Protein AF-A0A507FG17-F1 (afdb_monomer_lite)

Foldseek 3Di:
DDDDDPPDDDPVCVVVCVVVVCVVVVVVVVVVCVVVAQDLDDDPVDPDSVVDDDPLDDSDPDDPVPSNPDRPDDDDDD

InterPro domains:
  IPR010530 NADH-ubiquinone reductase complex 1 MLRQ subunit [PF06522] (12-47)
  IPR010530 NADH-ubiquinone reductase complex 1 MLRQ subunit [PTHR14256] (2-70)

Organism: NCBI:txid246404

Sequence (78 aa):
MGMYTLTKVPVCVYPIFAIMGVAVTGASWYVSRLARSQDVVWNRRNQSPFLDVPQGFTVKLMDPNGSFNGQFYKRERL

pLDDT: mean 74.36, std 13.34, range [45.66, 97.44]

Secondary structure (DSSP, 8-state):
-----TT---GGGHHHHHHHHHHHHHHHHHHHHHTTS-----BTTBS-TTT---TT---SS--TT------S-PPPP-

Radius of gyration: 21.46 Å; chains: 1; bounding box: 42×43×54 Å

Structure (mmCIF, N/CA/C/O backbone):
data_AF-A0A507FG17-F1
#
_entry.id   AF-A0A507FG17-F1
#
loop_
_atom_site.group_PDB
_atom_site.id
_atom_site.type_symbol
_atom_site.label_atom_id
_atom_site.label_alt_id
_atom_site.label_comp_id
_atom_site.label_asym_id
_atom_site.label_entity_id
_atom_site.label_seq_id
_atom_site.pdbx_PDB_ins_code
_atom_site.Cartn_x
_atom_site.Cartn_y
_atom_site.Cartn_z
_atom_site.occupancy
_atom_site.B_iso_or_equiv
_atom_site.auth_seq_id
_atom_site.auth_comp_id
_atom_site.auth_asym_id
_atom_site.auth_atom_id
_atom_site.pdbx_PDB_model_num
ATOM 1 N N . MET A 1 1 ? 21.612 26.331 -16.757 1.00 45.66 1 MET A N 1
ATOM 2 C CA . MET A 1 1 ? 21.083 25.257 -15.891 1.00 45.66 1 MET A CA 1
ATOM 3 C C . MET A 1 1 ? 20.075 24.471 -16.720 1.00 45.66 1 MET A C 1
ATOM 5 O O . MET A 1 1 ? 18.979 24.959 -16.946 1.00 45.66 1 MET A O 1
ATOM 9 N N . GLY A 1 2 ? 20.519 23.380 -17.351 1.00 53.44 2 GLY A N 1
ATOM 10 C CA . GLY A 1 2 ? 19.757 22.693 -18.400 1.00 53.44 2 GLY A CA 1
ATOM 11 C C . GLY A 1 2 ? 18.584 21.891 -17.838 1.00 53.44 2 GLY A C 1
ATOM 12 O O . GLY A 1 2 ? 18.764 21.088 -16.928 1.00 53.44 2 GLY A O 1
ATOM 13 N N . MET A 1 3 ? 17.395 22.121 -18.393 1.00 52.69 3 MET A N 1
ATOM 14 C CA . MET A 1 3 ? 16.172 21.372 -18.107 1.00 52.69 3 MET A CA 1
ATOM 15 C C . MET A 1 3 ? 16.329 19.943 -18.652 1.00 52.69 3 MET A C 1
ATOM 17 O O . MET A 1 3 ? 16.348 19.729 -19.864 1.00 52.69 3 MET A O 1
ATOM 21 N N . TYR A 1 4 ? 16.492 18.957 -17.771 1.00 55.53 4 TYR A N 1
ATOM 22 C CA . TYR A 1 4 ? 16.520 17.543 -18.147 1.00 55.53 4 TYR A CA 1
ATOM 23 C C . TYR A 1 4 ? 15.140 17.138 -18.684 1.00 55.53 4 TYR A C 1
ATOM 25 O O . TYR A 1 4 ? 14.120 17.243 -18.005 1.00 55.53 4 TYR A O 1
ATOM 33 N N . THR A 1 5 ? 15.097 16.705 -19.942 1.00 60.38 5 THR A N 1
ATOM 34 C CA . THR A 1 5 ? 13.867 16.255 -20.604 1.00 60.38 5 THR A CA 1
ATOM 35 C C . THR A 1 5 ? 13.452 14.897 -20.025 1.00 60.38 5 THR A C 1
ATOM 37 O O . THR A 1 5 ? 14.044 13.875 -20.357 1.00 60.38 5 THR A O 1
ATOM 40 N N . LEU A 1 6 ? 12.432 14.887 -19.159 1.00 60.56 6 LEU A N 1
ATOM 41 C CA . LEU A 1 6 ? 11.897 13.716 -18.433 1.00 60.56 6 LEU A CA 1
ATOM 42 C C . LEU A 1 6 ? 11.332 12.601 -19.347 1.00 60.56 6 LEU A C 1
ATOM 44 O O . LEU A 1 6 ? 11.001 11.516 -18.884 1.00 60.56 6 LEU A O 1
ATOM 48 N N . THR A 1 7 ? 11.185 12.854 -20.647 1.00 63.91 7 THR A N 1
ATOM 49 C CA . THR A 1 7 ? 10.295 12.079 -21.528 1.00 63.91 7 THR A CA 1
ATOM 50 C C . THR A 1 7 ? 10.989 11.098 -22.477 1.00 63.91 7 THR A C 1
ATOM 52 O O . THR A 1 7 ? 10.300 10.402 -23.219 1.00 63.91 7 THR A O 1
ATOM 55 N N . LYS A 1 8 ? 12.324 10.976 -22.457 1.00 67.62 8 LYS A N 1
ATOM 56 C CA . LYS A 1 8 ? 13.063 9.975 -23.255 1.00 67.62 8 LYS A CA 1
ATOM 57 C C . LYS A 1 8 ? 13.803 8.986 -22.355 1.00 67.62 8 LYS A C 1
ATOM 59 O O . LYS A 1 8 ? 14.992 9.150 -22.100 1.00 67.62 8 LYS A O 1
ATOM 64 N N . VAL A 1 9 ? 13.095 7.956 -21.888 1.00 76.25 9 VAL A N 1
ATOM 65 C CA . VAL A 1 9 ? 13.684 6.823 -21.152 1.00 76.25 9 VAL A CA 1
ATOM 66 C C . VAL A 1 9 ? 13.743 5.565 -22.034 1.00 76.25 9 VAL A C 1
ATOM 68 O O . VAL A 1 9 ? 12.826 5.343 -22.826 1.00 76.25 9 VAL A O 1
ATOM 71 N N 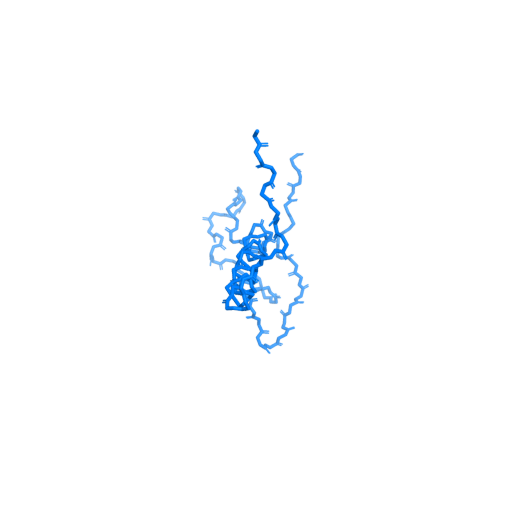. PRO A 1 10 ? 14.804 4.739 -21.937 1.00 82.31 10 PRO A N 1
ATOM 72 C CA . PRO A 1 10 ? 14.895 3.471 -22.663 1.00 82.31 10 PRO A CA 1
ATOM 73 C C . PRO A 1 10 ? 13.725 2.531 -22.343 1.00 82.31 10 PRO A C 1
ATOM 75 O O . PRO A 1 10 ? 13.244 2.503 -21.211 1.00 82.31 10 PRO A O 1
ATOM 78 N N . VAL A 1 11 ? 13.323 1.694 -23.308 1.00 84.06 11 VAL A N 1
ATOM 79 C CA . VAL A 1 11 ? 12.181 0.766 -23.160 1.00 84.06 11 VAL A CA 1
ATOM 80 C C . VAL A 1 11 ? 12.303 -0.163 -21.942 1.00 84.06 11 VAL A C 1
ATOM 82 O O . VAL A 1 11 ? 11.311 -0.504 -21.302 1.00 84.06 11 VAL A O 1
ATOM 85 N N . CYS A 1 12 ? 13.532 -0.500 -21.555 1.00 83.69 12 CYS A N 1
ATOM 86 C CA . CYS A 1 12 ? 13.835 -1.350 -20.406 1.00 83.69 12 CYS A CA 1
ATOM 87 C C . CYS A 1 12 ? 13.479 -0.712 -19.050 1.00 83.69 12 CYS A C 1
ATOM 89 O O . CYS A 1 12 ? 13.451 -1.406 -18.039 1.00 83.69 12 CYS A O 1
ATOM 91 N N . VAL A 1 13 ? 13.213 0.597 -19.005 1.00 88.44 13 VAL A N 1
ATOM 92 C CA . VAL A 1 13 ? 12.931 1.333 -17.764 1.00 88.44 13 VAL A CA 1
ATOM 93 C C . VAL A 1 13 ? 11.436 1.322 -17.413 1.00 88.44 13 VAL A C 1
ATOM 95 O O . VAL A 1 13 ? 11.081 1.317 -16.235 1.00 88.44 13 VAL A O 1
ATOM 98 N N . TYR A 1 14 ? 10.541 1.236 -18.403 1.00 87.94 14 TYR A N 1
ATOM 99 C CA . TYR A 1 14 ? 9.093 1.137 -18.171 1.00 87.94 14 TYR A CA 1
ATOM 100 C C . TYR A 1 14 ? 8.667 0.015 -17.205 1.00 87.94 14 TYR A C 1
ATOM 102 O O . TYR A 1 14 ? 7.870 0.306 -16.309 1.00 87.94 14 TYR A O 1
ATOM 110 N N . PRO A 1 15 ? 9.181 -1.232 -17.296 1.00 93.12 15 PRO A N 1
ATOM 111 C CA . PRO A 1 15 ? 8.795 -2.280 -16.350 1.00 93.12 15 PRO A CA 1
ATOM 112 C C . PRO A 1 15 ? 9.232 -1.975 -14.912 1.00 93.12 15 PRO A C 1
ATOM 114 O O . PRO A 1 15 ? 8.513 -2.313 -13.973 1.00 93.12 15 PRO A O 1
ATOM 117 N N . ILE A 1 16 ? 10.360 -1.283 -14.722 1.00 92.62 16 ILE A N 1
ATOM 118 C CA . ILE A 1 16 ? 10.831 -0.884 -13.390 1.00 92.62 16 ILE A CA 1
ATOM 119 C C . ILE A 1 16 ? 9.850 0.118 -12.780 1.00 92.62 16 ILE A C 1
ATOM 121 O O . ILE A 1 16 ? 9.406 -0.070 -11.650 1.00 92.62 16 ILE A O 1
ATOM 125 N N . PHE A 1 17 ? 9.445 1.144 -13.533 1.00 91.44 17 PHE A N 1
ATOM 126 C CA . PHE A 1 17 ? 8.454 2.111 -13.054 1.00 91.44 17 PHE A CA 1
ATOM 127 C C . PHE A 1 17 ? 7.091 1.477 -12.778 1.00 91.44 17 PHE A C 1
ATOM 129 O O . PHE A 1 17 ? 6.439 1.863 -11.812 1.00 91.44 17 PHE A O 1
ATOM 136 N N . ALA A 1 18 ? 6.676 0.491 -13.574 1.00 94.44 18 ALA A N 1
ATOM 137 C CA . ALA A 1 18 ? 5.433 -0.233 -13.335 1.00 94.44 18 ALA A CA 1
ATOM 138 C C . ALA A 1 18 ? 5.473 -0.992 -11.998 1.00 94.44 18 ALA A C 1
ATOM 140 O O . ALA A 1 18 ? 4.584 -0.816 -11.167 1.00 94.44 18 ALA A O 1
ATOM 141 N N . ILE A 1 19 ? 6.528 -1.777 -11.752 1.00 96.38 19 ILE A N 1
ATOM 142 C CA . ILE A 1 19 ? 6.681 -2.540 -10.503 1.00 96.38 19 ILE A CA 1
ATOM 143 C C . ILE A 1 19 ? 6.815 -1.595 -9.308 1.00 96.38 19 ILE A C 1
ATOM 145 O O . ILE A 1 19 ? 6.149 -1.794 -8.296 1.00 96.38 19 ILE A O 1
ATOM 149 N N . MET A 1 20 ? 7.624 -0.540 -9.428 1.00 96.56 20 MET A N 1
ATOM 150 C CA . MET A 1 20 ? 7.794 0.452 -8.364 1.00 96.56 20 MET A CA 1
ATOM 151 C C . MET A 1 20 ? 6.491 1.193 -8.062 1.00 96.56 20 MET A C 1
ATOM 153 O O . MET A 1 20 ? 6.154 1.378 -6.895 1.00 96.56 20 MET A O 1
ATOM 157 N N . GLY A 1 21 ? 5.730 1.569 -9.091 1.00 96.69 21 GLY A N 1
ATOM 158 C CA . GLY A 1 21 ? 4.415 2.182 -8.934 1.00 96.69 21 GLY A CA 1
ATOM 159 C C . GLY A 1 21 ? 3.459 1.264 -8.179 1.00 96.69 21 GLY A C 1
ATOM 160 O O . GLY A 1 21 ? 2.881 1.673 -7.175 1.00 96.69 21 GLY A O 1
ATOM 161 N N . VAL A 1 22 ? 3.363 -0.004 -8.588 1.00 97.38 22 VAL A N 1
ATOM 162 C CA . VAL A 1 22 ? 2.535 -1.005 -7.898 1.00 97.38 22 VAL A CA 1
ATOM 163 C C . VAL A 1 22 ? 2.996 -1.213 -6.455 1.00 97.38 22 VAL A C 1
ATOM 165 O O . VAL A 1 22 ? 2.159 -1.260 -5.557 1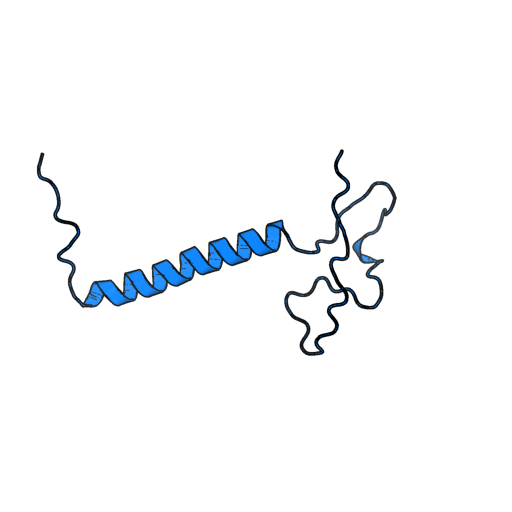.00 97.38 22 VAL A O 1
ATOM 168 N N . ALA A 1 23 ? 4.304 -1.295 -6.206 1.00 97.06 23 ALA A N 1
ATOM 169 C CA . ALA A 1 23 ? 4.850 -1.505 -4.871 1.00 97.06 23 ALA A CA 1
ATOM 170 C C . ALA A 1 23 ? 4.532 -0.335 -3.931 1.00 97.06 23 ALA A C 1
ATOM 172 O O . ALA A 1 23 ? 4.011 -0.552 -2.838 1.00 97.06 23 ALA A O 1
ATOM 173 N N . VAL A 1 24 ? 4.792 0.905 -4.358 1.00 97.44 24 VAL A N 1
ATOM 174 C CA . VAL A 1 24 ? 4.540 2.098 -3.537 1.00 97.44 24 VAL A CA 1
ATOM 175 C C . VAL A 1 24 ? 3.043 2.290 -3.321 1.00 97.44 24 VAL A C 1
ATOM 177 O O . VAL A 1 24 ? 2.611 2.447 -2.181 1.00 97.44 24 VAL A O 1
ATOM 180 N N . THR A 1 25 ? 2.227 2.207 -4.375 1.00 96.94 25 THR A N 1
ATOM 181 C CA . THR A 1 25 ? 0.770 2.331 -4.247 1.00 96.94 25 THR A CA 1
ATOM 182 C C . THR A 1 25 ? 0.183 1.216 -3.381 1.00 96.94 25 THR A C 1
ATOM 184 O O . THR A 1 25 ? -0.634 1.497 -2.505 1.00 96.94 25 THR A O 1
ATOM 187 N N . GLY A 1 26 ? 0.621 -0.032 -3.562 1.00 95.75 26 GLY A N 1
ATOM 188 C CA . GLY A 1 26 ? 0.179 -1.178 -2.767 1.00 95.75 26 GLY A CA 1
ATOM 189 C C . GLY A 1 26 ? 0.569 -1.060 -1.294 1.00 95.75 26 GLY A C 1
ATOM 190 O O . GLY A 1 26 ? -0.268 -1.281 -0.419 1.00 95.75 26 GLY A O 1
ATOM 191 N N . ALA A 1 27 ? 1.8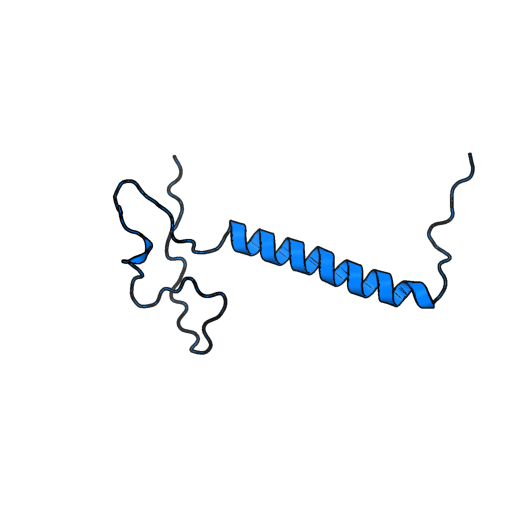00 -0.630 -1.006 1.00 95.56 27 ALA A N 1
ATOM 192 C CA . ALA A 1 27 ? 2.260 -0.377 0.356 1.00 95.56 27 ALA A CA 1
ATOM 193 C C . ALA A 1 27 ? 1.465 0.757 1.016 1.00 95.56 27 ALA A C 1
ATOM 195 O O . ALA A 1 27 ? 0.950 0.585 2.121 1.00 95.56 27 ALA A O 1
ATOM 196 N N . SER A 1 28 ? 1.291 1.893 0.334 1.00 95.50 28 SER A N 1
ATOM 197 C CA . SER A 1 28 ? 0.496 3.015 0.847 1.00 95.50 28 SER A CA 1
ATOM 198 C C . SER A 1 28 ? -0.963 2.630 1.089 1.00 95.50 28 SER A C 1
ATOM 200 O O . SER A 1 28 ? -1.539 3.012 2.111 1.00 95.50 28 SER A O 1
ATOM 202 N N . TRP A 1 29 ? -1.566 1.850 0.189 1.00 91.88 29 TRP A N 1
ATOM 203 C CA . TRP A 1 29 ? -2.919 1.325 0.366 1.00 91.88 29 TRP A CA 1
ATOM 204 C C . TRP A 1 29 ? -3.010 0.405 1.586 1.00 91.88 29 TRP A C 1
ATOM 206 O O . TRP A 1 29 ? -3.905 0.573 2.416 1.00 91.88 29 TRP A O 1
ATOM 216 N N . TYR A 1 30 ? -2.057 -0.516 1.746 1.00 87.31 30 TYR A N 1
ATOM 217 C CA . TYR A 1 30 ? -2.037 -1.448 2.870 1.00 87.31 30 TYR A CA 1
ATOM 218 C C . TYR A 1 30 ? -1.848 -0.734 4.212 1.00 87.31 30 TYR A C 1
ATOM 220 O O . TYR A 1 30 ? -2.574 -1.014 5.163 1.00 87.31 30 TYR A O 1
ATOM 228 N N . VAL A 1 31 ? -0.957 0.258 4.283 1.00 89.00 31 VAL A N 1
ATOM 229 C CA . VAL A 1 31 ? -0.783 1.095 5.481 1.00 89.00 31 VAL A CA 1
ATOM 230 C C . VAL A 1 31 ? -2.049 1.897 5.782 1.00 89.00 31 VAL A C 1
ATOM 232 O O . VAL A 1 31 ? -2.499 1.933 6.925 1.00 89.00 31 VAL A O 1
ATOM 235 N N . SER A 1 32 ? -2.674 2.493 4.762 1.00 85.19 32 SER A N 1
ATOM 236 C CA . SER A 1 32 ? -3.934 3.234 4.926 1.00 85.19 32 SER A CA 1
ATOM 237 C C . SER A 1 32 ? -5.062 2.339 5.437 1.00 85.19 32 SER A C 1
ATOM 239 O O . SER A 1 32 ? -5.904 2.784 6.217 1.00 85.19 32 SER A O 1
ATOM 241 N N . ARG A 1 33 ? -5.078 1.073 5.012 1.00 79.38 33 ARG A N 1
ATOM 242 C CA . ARG A 1 33 ? -6.002 0.056 5.505 1.00 79.38 33 ARG A CA 1
ATOM 243 C C . ARG A 1 33 ? -5.702 -0.308 6.953 1.00 79.38 33 ARG A C 1
ATOM 245 O O . ARG A 1 33 ? -6.630 -0.289 7.746 1.00 79.38 33 ARG A O 1
ATOM 252 N N . LEU A 1 34 ? -4.447 -0.597 7.303 1.00 79.31 34 LEU A N 1
ATOM 253 C CA . LEU A 1 34 ? -4.035 -0.917 8.676 1.00 79.31 34 LEU A CA 1
ATOM 254 C C . LEU A 1 34 ? -4.424 0.201 9.646 1.00 79.31 34 LEU A C 1
ATOM 256 O O . LEU A 1 34 ? -5.072 -0.059 10.651 1.00 79.31 34 LEU A O 1
ATOM 260 N N . ALA A 1 35 ? -4.157 1.457 9.285 1.00 79.19 35 ALA A N 1
ATOM 261 C CA . ALA A 1 35 ? -4.517 2.618 10.099 1.00 79.19 35 ALA A CA 1
ATOM 262 C C . ALA A 1 35 ? -6.034 2.771 10.340 1.00 79.19 35 ALA A C 1
ATOM 264 O O . ALA A 1 35 ? -6.449 3.495 11.247 1.00 79.19 35 ALA A O 1
ATOM 265 N N . ARG A 1 36 ? -6.865 2.127 9.512 1.00 72.12 36 ARG A N 1
ATOM 266 C CA . ARG A 1 36 ? -8.334 2.170 9.561 1.00 72.12 36 ARG A CA 1
ATOM 267 C C . ARG A 1 36 ? -8.959 0.812 9.903 1.00 72.12 36 ARG A C 1
ATOM 269 O O . ARG A 1 36 ? -10.184 0.705 9.880 1.00 72.12 36 ARG A O 1
ATOM 276 N N . SER A 1 37 ? -8.152 -0.218 10.157 1.00 64.94 37 SER A N 1
ATOM 277 C CA . SER A 1 37 ? -8.627 -1.587 10.352 1.00 64.94 37 SER A CA 1
ATOM 278 C C . SER A 1 37 ? -9.182 -1.793 11.763 1.00 64.94 37 SER A C 1
ATOM 280 O O . SER A 1 37 ? -8.965 -0.986 12.668 1.00 64.94 37 SER A O 1
ATOM 282 N N . GLN A 1 38 ? -9.919 -2.889 11.935 1.00 62.69 38 GLN A N 1
ATOM 283 C CA . GLN A 1 38 ? -10.482 -3.342 13.205 1.00 62.69 38 GLN A CA 1
ATOM 284 C C . GLN A 1 38 ? -9.366 -3.896 14.093 1.00 62.69 38 GLN A C 1
ATOM 286 O O . GLN A 1 38 ? -9.207 -5.108 14.211 1.00 62.69 38 GLN A O 1
ATOM 291 N N . ASP A 1 39 ? -8.566 -3.008 14.673 1.00 63.16 39 ASP A N 1
ATOM 292 C CA . ASP A 1 39 ? -7.556 -3.413 15.640 1.00 63.16 39 ASP A CA 1
ATOM 293 C C . ASP A 1 39 ? -8.174 -3.716 17.003 1.00 63.16 39 ASP A C 1
ATOM 295 O O . ASP A 1 39 ? -9.221 -3.194 17.397 1.00 63.16 39 ASP A O 1
ATOM 299 N N . VAL A 1 40 ? -7.471 -4.571 17.735 1.00 67.56 40 VAL A N 1
ATOM 300 C CA . VAL A 1 40 ? -7.670 -4.815 19.159 1.00 67.56 40 VAL A CA 1
ATOM 301 C C . VAL A 1 40 ? -7.296 -3.525 19.898 1.00 67.56 40 VAL A C 1
ATOM 303 O O . VAL A 1 40 ? -6.131 -3.279 20.208 1.00 67.56 40 VAL A O 1
ATOM 306 N N . VAL A 1 41 ? -8.277 -2.645 20.117 1.00 68.12 41 VAL A N 1
ATOM 307 C CA . VAL A 1 41 ? -8.060 -1.343 20.763 1.00 68.12 41 VAL A CA 1
ATOM 308 C C . VAL A 1 41 ? -8.215 -1.480 22.271 1.00 68.12 41 VAL A C 1
ATOM 310 O O . VAL A 1 41 ? -9.269 -1.872 22.770 1.00 68.12 41 VAL A O 1
ATOM 313 N N . TRP A 1 42 ? -7.180 -1.082 23.009 1.00 71.50 42 TRP A N 1
ATOM 314 C CA . TRP A 1 42 ? -7.279 -0.942 24.456 1.00 71.50 42 TRP A CA 1
ATOM 315 C C . TRP A 1 42 ? -8.233 0.200 24.803 1.00 71.50 42 TRP A C 1
ATOM 317 O O . TRP A 1 42 ? -8.030 1.340 24.380 1.00 71.50 42 TRP A O 1
ATOM 327 N N . ASN A 1 43 ? -9.273 -0.082 25.583 1.00 71.56 43 ASN A N 1
ATOM 328 C CA . ASN A 1 43 ? -10.185 0.942 26.080 1.00 71.56 43 ASN A CA 1
ATOM 329 C C . ASN A 1 43 ? -10.290 0.842 27.612 1.00 71.56 43 ASN A C 1
ATOM 331 O O . ASN A 1 43 ? -9.987 -0.190 28.201 1.00 71.56 43 ASN A O 1
ATOM 335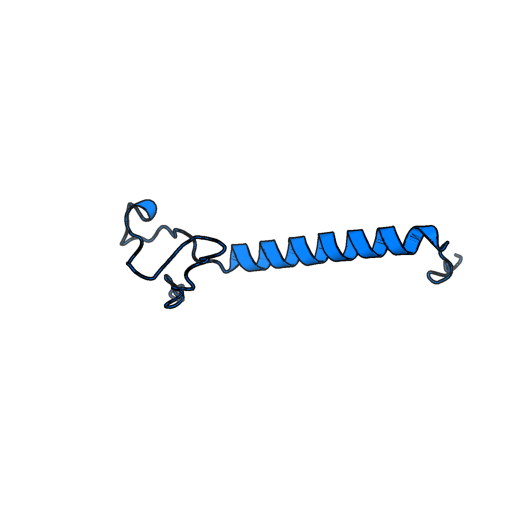 N N . ARG A 1 44 ? -10.709 1.919 28.291 1.00 73.25 44 ARG A N 1
ATOM 336 C CA . ARG A 1 44 ? -10.799 1.929 29.769 1.00 73.25 44 ARG A CA 1
ATOM 337 C C . ARG A 1 44 ? -11.775 0.894 30.343 1.00 73.25 44 ARG A C 1
ATOM 339 O O . ARG A 1 44 ? -11.675 0.585 31.524 1.00 73.25 44 ARG A O 1
ATOM 346 N N . ARG A 1 45 ? -12.725 0.406 29.543 1.00 73.88 45 ARG A N 1
ATOM 347 C CA . ARG A 1 45 ? -13.764 -0.551 29.950 1.00 73.88 45 ARG A CA 1
ATOM 348 C C . ARG A 1 45 ? -13.378 -2.010 29.674 1.00 73.88 45 ARG A C 1
ATOM 350 O O . ARG A 1 45 ? -14.012 -2.894 30.228 1.00 73.88 45 ARG A O 1
ATOM 357 N N . ASN A 1 46 ? -12.360 -2.259 28.852 1.00 71.81 46 ASN A N 1
ATOM 358 C CA . ASN A 1 46 ? -11.904 -3.580 28.445 1.00 71.81 46 ASN A CA 1
ATOM 359 C C . ASN A 1 46 ? -10.395 -3.707 28.695 1.00 71.81 46 ASN A C 1
ATOM 361 O O . ASN A 1 46 ? -9.572 -3.224 27.917 1.00 71.81 46 ASN A O 1
ATOM 365 N N . GLN A 1 47 ? -10.054 -4.372 29.801 1.00 73.56 47 GLN A N 1
ATOM 366 C CA . GLN A 1 47 ? -8.680 -4.620 30.247 1.00 73.56 47 GLN A CA 1
ATOM 367 C C . GLN A 1 47 ? -8.006 -5.798 29.526 1.00 73.56 47 GLN A C 1
ATOM 369 O O . GLN A 1 47 ? -6.862 -6.118 29.831 1.00 73.56 47 GLN A O 1
ATOM 374 N N . SER A 1 48 ? -8.686 -6.511 28.627 1.00 77.25 48 SER A N 1
ATOM 375 C CA . SER A 1 48 ? -8.109 -7.656 27.906 1.00 77.25 48 SER A CA 1
ATOM 376 C C . SER A 1 48 ? -8.744 -7.803 26.521 1.00 77.25 48 SER A C 1
ATOM 378 O O . SER A 1 48 ? -9.463 -8.762 26.250 1.00 77.25 48 SER A O 1
A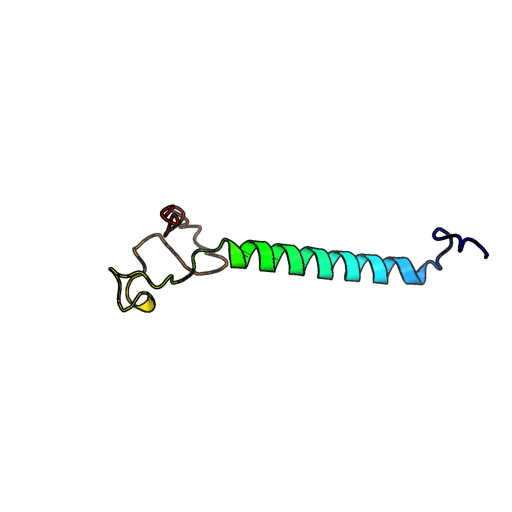TOM 380 N N . PRO A 1 49 ? -8.462 -6.868 25.601 1.00 70.94 49 PRO A N 1
ATOM 381 C CA . PRO A 1 49 ? -9.171 -6.763 24.327 1.00 70.94 49 PRO A CA 1
ATOM 382 C C . PRO A 1 49 ? -8.909 -7.933 23.363 1.00 70.94 49 PRO A C 1
ATOM 384 O O . PRO A 1 49 ? -9.633 -8.104 22.390 1.00 70.94 49 PRO A O 1
ATOM 387 N N . PHE A 1 50 ? -7.903 -8.765 23.632 1.00 72.06 50 PHE A N 1
ATOM 388 C CA . PHE A 1 50 ? -7.620 -9.996 22.887 1.00 72.06 50 PHE A CA 1
ATOM 389 C C . PHE A 1 50 ? -8.495 -11.192 23.303 1.00 72.06 50 PHE A C 1
ATOM 391 O O . PHE A 1 50 ? -8.495 -12.198 22.598 1.00 72.06 50 PHE A O 1
ATOM 398 N N . LEU A 1 51 ? -9.222 -11.109 24.424 1.00 73.56 51 LEU A N 1
ATOM 399 C CA . LEU A 1 51 ? -10.150 -12.160 24.863 1.00 73.56 51 LEU A CA 1
ATOM 400 C C . LEU A 1 51 ? -11.554 -11.993 24.264 1.00 73.56 51 LEU A C 1
ATOM 402 O O . LEU A 1 51 ? -12.266 -12.981 24.109 1.00 73.56 51 LEU A O 1
ATOM 406 N N . ASP A 1 52 ? -11.916 -10.770 23.868 1.00 70.44 52 ASP A N 1
ATOM 407 C CA . ASP A 1 52 ? -13.265 -10.427 23.421 1.00 70.44 52 ASP A CA 1
ATOM 408 C C . ASP A 1 52 ? -13.288 -10.055 21.935 1.00 70.44 52 ASP A C 1
ATOM 410 O O . ASP A 1 52 ? -13.116 -8.897 21.552 1.00 70.44 52 ASP A O 1
ATOM 414 N N . VAL A 1 53 ? -13.560 -11.045 21.084 1.00 70.62 53 VAL A N 1
ATOM 415 C CA . VAL A 1 53 ? -13.977 -10.820 19.694 1.00 70.62 53 VAL A CA 1
ATOM 416 C C . VAL A 1 53 ? -15.420 -11.317 19.561 1.00 70.62 53 VAL A C 1
ATOM 418 O O . VAL A 1 53 ? -15.645 -12.527 19.613 1.00 70.62 53 VAL A O 1
ATOM 421 N N . PRO A 1 54 ? -16.424 -10.432 19.428 1.00 68.94 54 PRO A N 1
ATOM 422 C CA . PRO A 1 54 ? -17.810 -10.846 19.312 1.00 68.94 54 PRO A CA 1
ATOM 423 C C . PRO A 1 54 ? -18.032 -11.647 18.038 1.00 68.94 54 PRO A C 1
ATOM 425 O O . PRO A 1 54 ? -17.406 -11.423 16.999 1.00 68.94 54 PRO A O 1
ATOM 428 N N . GLN A 1 55 ? -18.972 -12.581 18.129 1.00 65.69 55 GLN A N 1
ATOM 429 C CA . GLN A 1 55 ? -19.361 -13.424 17.009 1.00 65.69 55 GLN A CA 1
ATOM 430 C C . GLN A 1 55 ? -19.807 -12.574 15.811 1.00 65.69 55 GLN A C 1
ATOM 432 O O . GLN A 1 55 ? -20.566 -11.617 15.955 1.00 65.69 55 GLN A O 1
ATOM 437 N N . GLY A 1 56 ? -19.314 -12.927 14.620 1.00 68.69 56 GLY A N 1
ATOM 438 C CA . GLY A 1 56 ? -19.579 -12.194 13.375 1.00 68.69 56 GLY A CA 1
ATOM 439 C C . GLY A 1 56 ? -18.616 -11.037 13.086 1.00 68.69 56 GLY A C 1
ATOM 440 O O . GLY A 1 56 ? -18.743 -10.397 12.042 1.00 68.69 56 GLY A O 1
ATOM 441 N N . PHE A 1 57 ? -17.644 -10.783 13.967 1.00 70.19 57 PHE A N 1
ATOM 442 C CA . PHE A 1 57 ? -16.557 -9.836 13.738 1.00 70.19 57 PHE A CA 1
ATOM 443 C C . PHE A 1 57 ? -15.216 -10.571 13.678 1.00 70.19 57 PHE A C 1
ATOM 445 O O . PHE A 1 57 ? -14.993 -11.565 14.366 1.00 70.19 57 PHE A O 1
ATOM 452 N N . THR A 1 58 ? -14.298 -10.089 12.841 1.00 67.62 58 THR A N 1
ATOM 453 C CA . THR A 1 58 ? -12.948 -10.643 12.743 1.00 67.62 58 THR A CA 1
ATOM 454 C C . THR A 1 58 ? -11.919 -9.530 12.619 1.00 67.62 58 THR A C 1
ATOM 456 O O . THR A 1 58 ? -12.185 -8.485 12.032 1.00 67.62 58 THR A O 1
ATOM 459 N N . VAL A 1 59 ? -10.731 -9.776 13.164 1.00 70.56 59 VAL A N 1
ATOM 460 C CA . VAL A 1 59 ? -9.538 -8.933 12.977 1.00 70.56 59 VAL A CA 1
ATOM 461 C C . VAL A 1 59 ? -8.729 -9.357 11.743 1.00 70.56 59 VAL A C 1
ATOM 463 O O . VAL A 1 59 ? -7.699 -8.770 11.422 1.00 70.56 59 VAL A O 1
ATOM 466 N N . LYS A 1 60 ? -9.162 -10.422 11.056 1.00 72.75 60 LYS A N 1
ATOM 467 C CA . LYS A 1 60 ? -8.453 -10.996 9.913 1.00 72.75 60 LYS A CA 1
ATOM 468 C C . LYS A 1 60 ? -8.583 -10.115 8.677 1.00 72.75 60 LYS A C 1
ATOM 470 O O . LYS A 1 60 ? -9.618 -9.511 8.412 1.00 72.75 60 LYS A O 1
ATOM 475 N N . LEU A 1 61 ? -7.528 -10.132 7.865 1.00 73.00 61 LEU A N 1
ATOM 476 C CA . LEU A 1 61 ? -7.464 -9.390 6.607 1.00 73.00 61 LEU A CA 1
ATOM 477 C C . LEU A 1 61 ? -8.517 -9.847 5.585 1.00 73.00 61 LEU A C 1
ATOM 479 O O . LEU A 1 61 ? -8.933 -9.071 4.725 1.00 73.00 61 LEU A O 1
ATOM 483 N N . MET A 1 62 ? -8.905 -11.116 5.648 1.00 73.44 62 MET A N 1
ATOM 484 C CA . MET A 1 62 ? -9.853 -11.734 4.738 1.00 73.44 62 MET A CA 1
ATOM 485 C C . MET A 1 62 ? -10.549 -12.877 5.466 1.00 73.44 62 MET A C 1
ATOM 487 O O . MET A 1 62 ? -9.899 -13.648 6.176 1.00 73.44 62 MET A O 1
ATOM 491 N N . ASP A 1 63 ? -11.860 -12.974 5.275 1.00 75.06 63 ASP A N 1
ATOM 492 C CA . ASP A 1 63 ? -12.643 -14.136 5.668 1.00 75.06 63 ASP A CA 1
ATOM 493 C C . ASP A 1 63 ? -13.141 -14.839 4.396 1.00 75.06 63 ASP A C 1
ATOM 495 O O . ASP A 1 63 ? -13.976 -14.274 3.685 1.00 75.06 63 ASP A O 1
ATOM 499 N N . PRO A 1 64 ? -12.637 -16.043 4.074 1.00 73.56 64 PRO A N 1
ATOM 500 C CA . PRO A 1 64 ? -13.097 -16.795 2.911 1.00 73.56 64 PRO A CA 1
ATOM 501 C C . PRO A 1 64 ? -14.568 -17.228 3.016 1.00 73.56 64 PRO A C 1
ATOM 503 O O . PRO A 1 64 ? -15.171 -17.534 1.993 1.00 73.56 64 PRO A O 1
ATOM 506 N N . ASN A 1 65 ? -15.164 -17.204 4.213 1.00 76.81 65 ASN A N 1
ATOM 507 C CA . ASN A 1 65 ? -16.569 -17.552 4.436 1.00 76.81 65 ASN A CA 1
ATOM 508 C C . ASN A 1 65 ? -17.518 -16.340 4.360 1.00 76.81 65 ASN A C 1
ATOM 510 O O . ASN A 1 65 ? -18.720 -16.493 4.566 1.00 76.81 65 ASN A O 1
ATOM 514 N N . GLY A 1 66 ? -17.003 -15.136 4.074 1.00 67.38 66 GLY A N 1
ATOM 515 C CA . GLY A 1 66 ? -17.810 -13.943 3.789 1.00 67.38 66 GLY A CA 1
ATOM 516 C C . GLY A 1 66 ? -18.615 -13.380 4.967 1.00 67.38 66 GLY A C 1
ATOM 517 O O . GLY A 1 66 ? -19.519 -12.575 4.751 1.00 67.38 66 GLY A O 1
ATOM 518 N N . SER A 1 67 ? -18.309 -13.756 6.209 1.00 65.56 67 SER A N 1
ATOM 519 C CA . SER A 1 67 ? -19.094 -13.390 7.395 1.00 65.56 67 SER A CA 1
ATOM 520 C C . SER A 1 67 ? -18.696 -12.014 7.953 1.00 65.56 67 SER A C 1
ATOM 522 O O . SER A 1 67 ? -18.310 -11.892 9.113 1.00 65.56 67 SER A O 1
ATOM 524 N N . PHE A 1 68 ? -18.762 -10.955 7.137 1.00 65.44 68 PHE A N 1
ATOM 525 C CA . PHE A 1 68 ? -18.478 -9.579 7.571 1.00 65.44 68 PHE A CA 1
ATOM 526 C C . PHE A 1 68 ? -19.767 -8.853 7.983 1.00 65.44 68 PHE A C 1
ATOM 528 O O . PHE A 1 68 ? -20.419 -8.230 7.150 1.00 65.44 68 PHE A O 1
ATOM 535 N N . ASN A 1 69 ? -20.124 -8.884 9.271 1.00 58.28 69 ASN A N 1
ATOM 536 C CA . ASN A 1 69 ? -21.314 -8.173 9.773 1.00 58.28 69 ASN A CA 1
ATOM 537 C C . ASN A 1 69 ? -21.082 -6.680 10.098 1.00 58.28 69 ASN A C 1
ATOM 539 O O . ASN A 1 69 ? -22.038 -5.966 10.392 1.00 58.28 69 ASN A O 1
ATOM 543 N N . GLY A 1 70 ? -19.847 -6.166 10.010 1.00 60.16 70 GLY A N 1
ATOM 544 C CA . GLY A 1 70 ? -19.559 -4.730 10.137 1.00 60.16 70 GLY A CA 1
ATOM 545 C C . GLY A 1 70 ? -18.256 -4.398 10.867 1.00 60.16 70 GLY A C 1
ATOM 546 O O . GLY A 1 70 ? -17.429 -5.268 11.136 1.00 60.16 70 GLY A O 1
ATOM 547 N N . GLN A 1 71 ? -18.070 -3.112 11.191 1.00 57.94 71 GLN A N 1
ATOM 548 C CA . GLN A 1 71 ? -16.919 -2.621 11.958 1.00 57.94 71 GLN A CA 1
ATOM 549 C C . GLN A 1 71 ? -17.141 -2.825 13.464 1.00 57.94 71 GLN A C 1
ATOM 551 O O . GLN A 1 71 ? -18.092 -2.295 14.030 1.00 57.94 71 GLN A O 1
ATOM 556 N N . PHE A 1 72 ? -16.231 -3.564 14.103 1.00 56.44 72 PHE A N 1
ATOM 557 C CA . PHE A 1 72 ? -16.281 -3.940 15.524 1.00 56.44 72 PHE A CA 1
ATOM 558 C C . PHE A 1 72 ? -16.158 -2.733 16.468 1.00 56.44 72 PHE A C 1
ATOM 560 O O . PHE A 1 72 ? -16.797 -2.702 17.516 1.00 56.44 72 PHE A O 1
ATOM 567 N N . TYR A 1 73 ? -15.405 -1.701 16.072 1.00 60.00 73 TYR A N 1
ATOM 568 C CA . TYR A 1 73 ? -15.229 -0.497 16.879 1.00 60.00 73 TYR A CA 1
ATOM 569 C C . TYR A 1 73 ? -15.353 0.770 16.043 1.00 60.00 73 TYR A C 1
ATOM 571 O O . TYR A 1 73 ? -14.561 1.030 15.138 1.00 60.00 73 TYR A O 1
ATOM 579 N N . LYS A 1 74 ? -16.326 1.607 16.404 1.00 58.16 74 LYS A N 1
ATOM 580 C CA . LYS A 1 74 ? -16.386 3.003 15.978 1.00 58.16 74 LYS A CA 1
ATOM 581 C C . LYS A 1 74 ? -15.646 3.808 17.041 1.00 58.16 74 LYS A C 1
ATOM 583 O O . LYS A 1 74 ? -16.042 3.770 18.202 1.00 58.16 74 LYS A O 1
ATOM 588 N N . ARG A 1 75 ? -14.553 4.491 16.679 1.00 60.56 75 ARG A N 1
ATOM 589 C CA . ARG A 1 75 ? -13.860 5.381 17.626 1.00 60.56 75 ARG A CA 1
ATOM 590 C C . ARG A 1 75 ? -14.864 6.416 18.136 1.00 60.56 75 ARG A C 1
ATOM 592 O O . ARG A 1 75 ? -15.417 7.172 17.336 1.00 60.56 75 ARG A O 1
ATOM 599 N N . GLU A 1 76 ? -15.109 6.427 19.442 1.00 58.62 76 GLU A N 1
ATOM 600 C CA . GLU A 1 76 ? -15.862 7.501 20.085 1.00 58.62 76 GLU A CA 1
ATOM 601 C C . GLU A 1 76 ? -15.055 8.794 19.897 1.00 58.62 76 GLU A C 1
ATOM 603 O O . GLU A 1 76 ? -13.843 8.815 20.133 1.00 58.62 76 GLU A O 1
ATOM 608 N N . ARG A 1 77 ? -15.685 9.849 19.365 1.00 58.41 77 ARG A N 1
ATOM 609 C CA . ARG A 1 77 ? -15.038 11.165 19.330 1.00 58.41 77 ARG A CA 1
ATOM 610 C C . ARG A 1 77 ? -14.963 11.678 20.768 1.00 58.41 77 ARG A C 1
ATOM 612 O O . ARG A 1 77 ? -15.954 11.567 21.485 1.00 58.41 77 ARG A O 1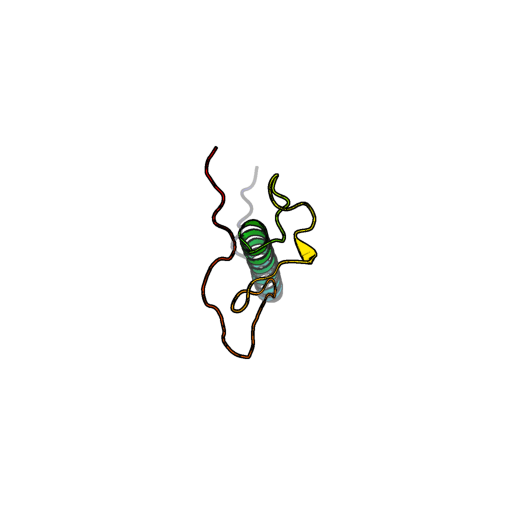
ATOM 619 N N . LEU A 1 78 ? -13.782 12.175 21.139 1.00 57.31 78 LEU A N 1
ATOM 620 C CA . LEU A 1 78 ? -13.530 12.857 22.410 1.00 57.31 78 LEU A CA 1
ATOM 621 C C . LEU A 1 78 ? -14.466 14.056 22.584 1.00 57.31 78 LEU A C 1
ATOM 623 O O . LEU A 1 78 ? -14.709 14.744 21.563 1.00 57.31 78 LEU A O 1
#